Protein AF-A0A959WJH4-F1 (afdb_monomer_lite)

Sequence (88 aa):
MFDHGDTTQLTLFRGQRPAPSGSRRGRNARMALRLDQMADIAEAEAERLRGLGDELGERRAREQVRDARRSAAILRAGPTGVARLMAS

Structure (mmCIF, N/CA/C/O backbone):
data_AF-A0A959WJH4-F1
#
_entry.id   AF-A0A959WJH4-F1
#
loop_
_atom_site.group_PDB
_atom_site.id
_atom_site.type_symbol
_atom_site.label_atom_id
_atom_site.label_alt_id
_atom_site.label_comp_id
_atom_site.label_asym_id
_atom_site.label_entity_id
_atom_site.label_seq_id
_atom_site.pdbx_PDB_ins_code
_atom_site.Cartn_x
_atom_site.Cartn_y
_atom_site.Cartn_z
_atom_site.occupancy
_atom_site.B_is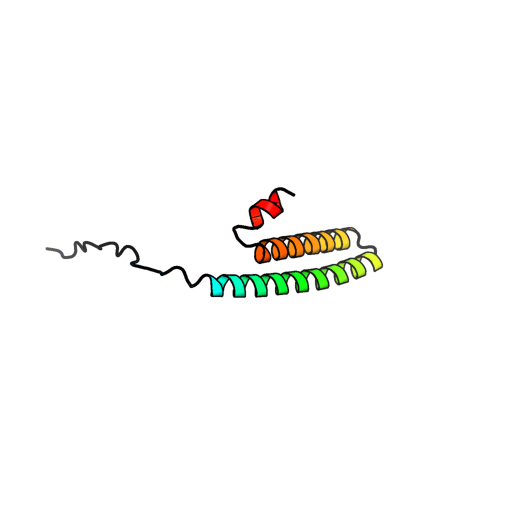o_or_equiv
_atom_site.auth_seq_id
_atom_site.auth_comp_id
_atom_site.auth_asym_id
_atom_site.auth_atom_id
_atom_site.pdbx_PDB_model_num
ATOM 1 N N . MET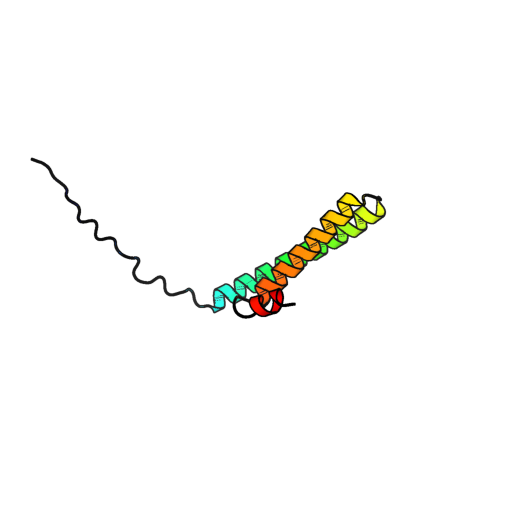 A 1 1 ? 18.907 24.910 58.897 1.00 40.59 1 MET A N 1
ATOM 2 C CA . MET A 1 1 ? 19.398 23.782 58.078 1.00 40.59 1 MET A CA 1
ATOM 3 C C . MET A 1 1 ? 18.243 23.333 57.198 1.00 40.59 1 MET A C 1
ATOM 5 O O . MET A 1 1 ? 17.208 23.024 57.766 1.00 40.59 1 MET A O 1
ATOM 9 N N . PHE A 1 2 ? 18.437 23.455 55.877 1.00 42.53 2 PHE A N 1
ATOM 10 C CA . PHE A 1 2 ? 17.774 22.838 54.701 1.00 42.53 2 PHE A CA 1
ATOM 11 C C . PHE A 1 2 ? 16.399 22.169 54.931 1.00 42.53 2 PHE A C 1
ATOM 13 O O . PHE A 1 2 ? 16.300 21.254 55.737 1.00 42.53 2 PHE A O 1
ATOM 20 N N . ASP A 1 3 ? 15.275 22.656 54.396 1.00 44.38 3 ASP A N 1
ATOM 21 C CA . ASP A 1 3 ? 14.848 22.795 52.984 1.00 44.38 3 ASP A CA 1
ATOM 22 C C . ASP A 1 3 ? 14.570 21.448 52.271 1.00 44.38 3 ASP A C 1
ATOM 24 O O . ASP A 1 3 ? 15.411 20.556 52.269 1.00 44.38 3 ASP A O 1
ATOM 28 N N . HIS A 1 4 ? 13.360 21.350 51.702 1.00 47.50 4 HIS A N 1
ATOM 29 C CA . HIS A 1 4 ? 12.822 20.354 50.762 1.00 47.50 4 HIS A CA 1
ATOM 30 C C . HIS A 1 4 ? 12.949 18.855 51.081 1.00 47.50 4 HIS A C 1
ATOM 32 O O . HIS A 1 4 ? 13.948 18.190 50.830 1.00 47.50 4 HIS A O 1
ATOM 38 N N . GLY A 1 5 ? 11.805 18.284 51.452 1.00 44.03 5 GLY A N 1
ATOM 39 C CA . GLY A 1 5 ? 11.478 16.882 51.223 1.00 44.03 5 GLY A CA 1
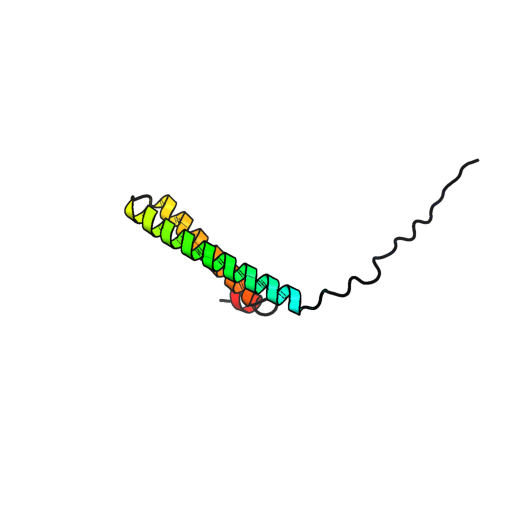ATOM 40 C C . GLY A 1 5 ? 10.110 16.792 50.567 1.00 44.03 5 GLY A C 1
ATOM 41 O O . GLY A 1 5 ? 9.199 16.206 51.146 1.00 44.03 5 GLY A O 1
ATOM 42 N N . ASP A 1 6 ? 9.976 17.461 49.416 1.00 51.88 6 ASP A N 1
ATOM 43 C CA . ASP A 1 6 ? 8.878 17.357 48.458 1.00 51.88 6 ASP A CA 1
ATOM 44 C C . ASP A 1 6 ? 8.379 15.910 48.413 1.00 51.88 6 ASP A C 1
ATOM 46 O O . ASP A 1 6 ? 8.936 15.044 47.727 1.00 51.88 6 ASP A O 1
ATOM 50 N N . THR A 1 7 ? 7.317 15.624 49.169 1.00 47.38 7 THR A N 1
ATOM 51 C CA . THR A 1 7 ? 6.534 14.416 48.951 1.00 47.38 7 THR A CA 1
ATOM 52 C C . THR A 1 7 ? 5.791 14.695 47.667 1.00 47.38 7 THR A C 1
ATOM 54 O O . THR A 1 7 ? 4.654 15.162 47.664 1.00 47.38 7 THR A O 1
ATOM 57 N N . THR A 1 8 ? 6.518 14.475 46.575 1.00 53.09 8 THR A N 1
ATOM 58 C CA . THR A 1 8 ? 6.034 14.449 45.211 1.00 53.09 8 THR A CA 1
ATOM 59 C C . THR A 1 8 ? 4.997 13.343 45.207 1.00 53.09 8 THR A C 1
ATOM 61 O O . THR A 1 8 ? 5.298 12.172 44.976 1.00 53.09 8 THR A O 1
ATOM 64 N N . GLN A 1 9 ? 3.770 13.696 45.586 1.00 53.72 9 GLN A N 1
ATOM 65 C CA . GLN A 1 9 ? 2.614 12.873 45.333 1.00 53.72 9 GLN A CA 1
ATOM 66 C C . GLN A 1 9 ? 2.630 12.690 43.828 1.00 53.72 9 GLN A C 1
ATOM 68 O O . GLN A 1 9 ? 2.369 13.623 43.072 1.00 53.72 9 GLN A O 1
ATOM 73 N N . LEU A 1 10 ? 3.038 11.497 43.405 1.00 53.75 10 LEU A N 1
ATOM 74 C CA . LEU A 1 10 ? 2.848 11.009 42.057 1.00 53.75 10 LEU A CA 1
ATOM 75 C C . LEU A 1 10 ? 1.356 11.143 41.784 1.00 53.75 10 LEU A C 1
ATOM 77 O O . LEU A 1 10 ? 0.555 10.302 42.193 1.00 53.75 10 LEU A O 1
ATOM 81 N N . THR A 1 11 ? 0.982 12.245 41.140 1.00 52.97 11 THR A N 1
ATOM 82 C CA . THR A 1 11 ? -0.341 12.479 40.589 1.00 52.97 11 THR A CA 1
ATOM 83 C C . THR A 1 11 ? -0.504 11.439 39.492 1.00 52.97 11 THR A C 1
ATOM 85 O O . THR A 1 11 ? -0.215 11.681 38.322 1.00 52.97 11 THR A O 1
ATOM 88 N N . LEU A 1 12 ? -0.886 10.225 39.893 1.00 57.56 12 LEU A N 1
ATOM 89 C CA . LEU A 1 12 ? -1.323 9.156 39.014 1.00 57.56 12 LEU A CA 1
ATOM 90 C C . LEU A 1 12 ? -2.390 9.779 38.126 1.00 57.56 12 LEU A C 1
ATOM 92 O O . LEU A 1 12 ? -3.465 10.122 38.617 1.00 57.56 12 LEU A O 1
ATOM 96 N N . PHE A 1 13 ? -2.027 10.025 36.864 1.00 50.62 13 PHE A N 1
ATOM 97 C CA . PHE A 1 13 ? -2.814 10.754 35.879 1.00 50.62 13 PHE A CA 1
ATOM 98 C C . PHE A 1 13 ? -4.293 10.379 35.992 1.00 50.62 13 PHE A C 1
ATOM 100 O O . PHE A 1 13 ? -4.745 9.331 35.526 1.00 50.62 13 PHE A O 1
ATOM 107 N N . ARG A 1 14 ? -5.049 11.259 36.652 1.00 49.47 14 ARG A N 1
ATOM 108 C CA . ARG A 1 14 ? -6.476 11.104 36.879 1.00 49.47 14 ARG A CA 1
ATOM 109 C C . ARG A 1 14 ? -7.166 11.391 35.554 1.00 49.47 14 ARG A C 1
ATOM 111 O O . ARG A 1 14 ? -7.422 12.535 35.204 1.00 49.47 14 ARG A O 1
ATOM 118 N N . GLY A 1 15 ? -7.449 10.322 34.820 1.00 47.69 15 GLY A N 1
ATOM 119 C CA . GLY A 1 15 ? -8.470 10.300 33.784 1.00 47.69 15 GLY A CA 1
ATOM 120 C C . GLY A 1 15 ? -8.101 10.987 32.474 1.00 47.69 15 GLY A C 1
ATOM 121 O O . GLY A 1 15 ? -8.760 11.945 32.077 1.00 47.69 15 GLY A O 1
ATOM 122 N N . GLN A 1 16 ? -7.202 10.390 31.687 1.00 43.97 16 GLN A N 1
ATOM 123 C CA . GLN A 1 16 ? -7.496 10.386 30.254 1.00 43.97 16 GLN A CA 1
ATOM 124 C C . GLN A 1 16 ? -8.674 9.437 30.043 1.00 43.97 16 GLN A C 1
ATOM 126 O O . GLN A 1 16 ? -8.506 8.222 29.945 1.00 43.97 16 GLN A O 1
ATOM 131 N N . ARG A 1 17 ? -9.892 9.997 30.003 1.00 52.53 17 ARG A N 1
ATOM 132 C CA . ARG A 1 17 ? -11.037 9.307 29.397 1.00 52.53 17 ARG A CA 1
ATOM 133 C C . ARG A 1 17 ? -10.544 8.731 28.066 1.00 52.53 17 ARG A C 1
ATOM 135 O O . ARG A 1 17 ? -9.979 9.505 27.286 1.00 52.53 17 ARG A O 1
ATOM 142 N N . PRO A 1 18 ? -10.708 7.423 27.789 1.00 55.00 18 PRO A N 1
ATOM 143 C CA . PRO A 1 18 ? -10.360 6.896 26.482 1.00 55.00 18 PRO A CA 1
ATOM 144 C C . PRO A 1 18 ? -11.077 7.763 25.454 1.00 55.00 18 PRO A C 1
ATOM 146 O O . PRO A 1 18 ? -12.297 7.927 25.530 1.00 55.00 18 PRO A O 1
ATOM 149 N N . ALA A 1 19 ? -10.304 8.392 24.561 1.00 54.72 19 ALA A N 1
ATOM 150 C CA . ALA A 1 19 ? -10.865 9.224 23.509 1.00 54.72 19 ALA A CA 1
ATOM 151 C C . ALA A 1 19 ? -12.013 8.441 22.855 1.00 54.72 19 ALA A C 1
ATOM 153 O O . ALA A 1 19 ? -11.829 7.238 22.608 1.00 54.72 19 ALA A O 1
ATOM 154 N N . PRO A 1 20 ? -13.181 9.069 22.621 1.00 49.91 20 PRO A N 1
ATOM 155 C CA . PRO A 1 20 ? -14.353 8.364 22.127 1.00 49.91 20 PRO A CA 1
ATOM 156 C C . PRO A 1 20 ? -13.940 7.529 20.918 1.00 49.91 20 PRO A C 1
ATOM 158 O O . PRO A 1 20 ? -13.326 8.036 19.976 1.00 49.91 20 PRO A O 1
ATOM 161 N N . SER A 1 21 ? -14.220 6.226 20.980 1.00 54.59 21 SER A N 1
ATOM 162 C CA . SER A 1 21 ? -13.771 5.219 20.007 1.00 54.59 21 SER A CA 1
ATOM 163 C C . SER A 1 21 ? -14.107 5.584 18.551 1.00 54.59 21 SER A C 1
ATOM 165 O O . SER A 1 21 ? -13.440 5.114 17.626 1.00 54.59 21 SER A O 1
ATOM 167 N N . GLY A 1 22 ? -15.075 6.485 18.345 1.00 53.28 22 GLY A N 1
ATOM 168 C CA . GLY A 1 22 ? -15.413 7.087 17.057 1.00 53.28 22 GLY A CA 1
ATOM 169 C C . GLY A 1 22 ? -14.262 7.840 16.374 1.00 53.28 22 GLY A C 1
ATOM 170 O O . GLY A 1 22 ? -14.123 7.735 15.156 1.00 53.28 22 GLY A O 1
ATOM 171 N N . SER A 1 23 ? -13.376 8.525 17.112 1.00 60.38 23 SER A N 1
ATOM 172 C CA . SER A 1 23 ? -12.267 9.279 16.493 1.00 60.38 23 SER A CA 1
ATOM 173 C C . SER A 1 23 ? -11.183 8.357 15.925 1.00 60.38 23 SER A C 1
ATOM 175 O O . SER A 1 23 ? -10.642 8.611 14.845 1.00 60.38 23 SER A O 1
ATOM 177 N N . ARG A 1 24 ? -10.909 7.239 16.615 1.00 60.34 24 ARG A N 1
ATOM 178 C CA . ARG A 1 24 ? -9.957 6.208 16.175 1.00 60.34 24 ARG A CA 1
ATOM 179 C C . ARG A 1 24 ? -10.468 5.453 14.955 1.00 60.34 24 ARG A C 1
ATOM 181 O O . ARG A 1 24 ? -9.695 5.250 14.026 1.00 60.34 24 ARG A O 1
ATOM 188 N N . ARG A 1 25 ? -11.763 5.111 14.909 1.00 66.50 25 ARG A N 1
ATOM 189 C CA . ARG A 1 25 ? -12.383 4.501 13.716 1.00 66.50 25 ARG A CA 1
ATOM 190 C C . ARG A 1 25 ? -12.239 5.404 12.487 1.00 66.50 25 ARG A C 1
ATOM 192 O O . ARG A 1 25 ? -11.785 4.936 11.449 1.00 66.50 25 ARG A O 1
ATOM 199 N N . GLY A 1 26 ? -12.512 6.704 12.625 1.00 80.00 26 GLY A N 1
ATOM 200 C CA . GLY A 1 26 ? -12.322 7.668 11.535 1.00 80.00 26 GLY A CA 1
ATOM 201 C C . GLY A 1 26 ? -10.857 7.838 11.110 1.00 80.00 26 GLY A C 1
ATOM 202 O O . GLY A 1 26 ? -10.564 7.932 9.919 1.00 80.00 26 GLY A O 1
ATOM 203 N N . ARG A 1 27 ? -9.914 7.841 12.063 1.00 80.69 27 ARG A N 1
ATOM 204 C CA . ARG A 1 27 ? -8.470 7.904 11.771 1.00 80.69 27 ARG A CA 1
ATOM 205 C C . ARG A 1 27 ? -7.977 6.653 11.044 1.00 80.69 27 ARG A C 1
ATOM 207 O O . ARG A 1 27 ? -7.242 6.783 10.069 1.00 80.69 27 ARG A O 1
ATOM 214 N N . ASN A 1 28 ? -8.402 5.473 11.487 1.00 87.06 28 ASN A N 1
ATOM 215 C CA . ASN A 1 28 ? -8.037 4.203 10.868 1.00 87.06 28 ASN A CA 1
ATOM 216 C C . ASN A 1 28 ? -8.605 4.086 9.456 1.00 87.06 28 ASN A C 1
ATOM 218 O O . ASN A 1 28 ? -7.881 3.671 8.562 1.00 87.06 28 ASN A O 1
ATOM 222 N N . ALA A 1 29 ? -9.851 4.518 9.234 1.00 86.69 29 ALA A N 1
ATOM 223 C CA . ALA A 1 29 ? -10.448 4.542 7.902 1.00 86.69 29 ALA A CA 1
ATOM 224 C C . ALA A 1 29 ? -9.655 5.441 6.940 1.00 86.69 29 ALA A C 1
ATOM 226 O O . ALA A 1 29 ? -9.312 5.015 5.841 1.00 86.69 29 ALA A O 1
ATOM 227 N N . ARG A 1 30 ? -9.278 6.654 7.372 1.00 89.56 30 ARG A N 1
ATOM 228 C CA . ARG A 1 30 ? -8.437 7.553 6.561 1.00 89.56 30 ARG A CA 1
ATOM 229 C C . ARG A 1 30 ? -7.054 6.971 6.277 1.00 89.56 30 ARG A C 1
ATOM 231 O O . ARG A 1 30 ? -6.559 7.100 5.164 1.00 89.56 30 ARG A O 1
ATOM 238 N N . MET A 1 31 ? -6.431 6.334 7.267 1.00 91.75 31 MET A N 1
ATOM 239 C CA . MET A 1 31 ? -5.128 5.699 7.072 1.00 91.75 31 MET A CA 1
ATOM 240 C C . MET A 1 31 ? -5.224 4.482 6.141 1.00 91.75 31 MET A C 1
ATOM 242 O O . MET A 1 31 ? -4.365 4.316 5.285 1.00 91.75 31 MET A O 1
ATOM 246 N N . ALA A 1 32 ? -6.283 3.675 6.245 1.00 92.00 32 ALA A N 1
ATOM 247 C CA . ALA A 1 32 ? -6.528 2.560 5.334 1.00 92.00 32 ALA A CA 1
ATOM 248 C C . ALA A 1 32 ? -6.711 3.037 3.884 1.00 92.00 32 ALA A C 1
ATOM 250 O O . ALA A 1 32 ? -6.120 2.457 2.983 1.00 92.00 32 ALA A O 1
ATOM 251 N N . LEU A 1 33 ? -7.449 4.133 3.667 1.00 93.56 33 LEU A N 1
ATOM 252 C CA . LEU A 1 33 ? -7.577 4.756 2.343 1.00 93.56 33 LEU A CA 1
ATOM 253 C C . LEU A 1 33 ? -6.228 5.246 1.801 1.00 93.56 33 LEU A C 1
ATOM 255 O O . LEU A 1 33 ? -5.928 5.054 0.629 1.00 93.56 33 LEU A O 1
ATOM 259 N N . ARG A 1 34 ? -5.394 5.851 2.653 1.00 94.75 34 ARG A N 1
ATOM 260 C CA . ARG A 1 34 ? -4.050 6.289 2.255 1.00 94.75 34 ARG A CA 1
ATOM 261 C C . ARG A 1 34 ? -3.157 5.111 1.857 1.00 94.75 34 ARG A C 1
ATOM 263 O O . ARG A 1 34 ? -2.386 5.231 0.914 1.00 94.75 34 ARG A O 1
ATOM 270 N N . LEU A 1 35 ? -3.249 3.992 2.572 1.00 94.50 35 LEU A N 1
ATOM 271 C CA . LEU A 1 35 ? -2.493 2.782 2.251 1.00 94.50 35 LEU A CA 1
ATOM 272 C C . LEU A 1 35 ? -2.953 2.148 0.936 1.00 94.50 35 LEU A C 1
ATOM 274 O O . LEU A 1 35 ? -2.097 1.727 0.168 1.00 94.50 35 LEU A O 1
ATOM 278 N N . ASP A 1 36 ? -4.257 2.136 0.645 1.00 95.44 36 ASP A N 1
ATOM 279 C CA . ASP A 1 36 ? -4.758 1.710 -0.670 1.00 95.44 36 ASP A CA 1
ATOM 280 C C . ASP A 1 36 ? -4.172 2.588 -1.786 1.00 95.44 36 ASP A C 1
ATOM 282 O O . ASP A 1 36 ? -3.609 2.062 -2.736 1.00 95.44 36 ASP A O 1
ATOM 286 N N . GLN A 1 37 ? -4.186 3.917 -1.627 1.00 96.25 37 GLN A N 1
ATOM 287 C CA . GLN A 1 37 ? -3.595 4.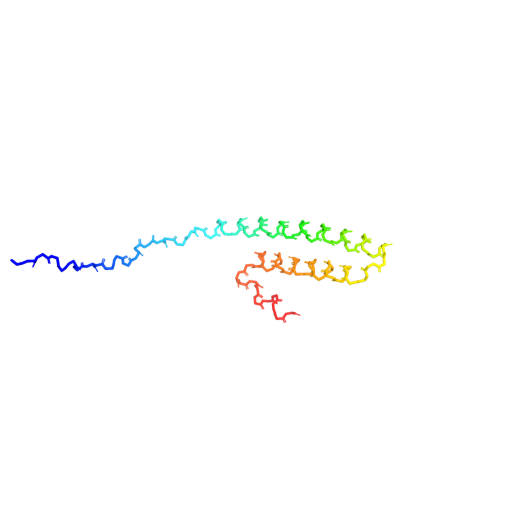833 -2.616 1.00 96.25 37 GLN A CA 1
ATOM 288 C C . GLN A 1 37 ? -2.097 4.579 -2.831 1.00 96.25 37 GLN A C 1
ATOM 290 O O . GLN A 1 37 ? -1.608 4.629 -3.956 1.00 96.25 37 GLN A O 1
ATOM 295 N N . MET A 1 38 ? -1.350 4.303 -1.757 1.00 94.00 38 MET A N 1
ATOM 296 C CA . MET A 1 38 ? 0.064 3.932 -1.866 1.00 94.00 38 MET A CA 1
ATOM 297 C C . MET A 1 38 ? 0.251 2.594 -2.586 1.00 94.00 38 MET A C 1
ATOM 299 O O . MET A 1 38 ? 1.216 2.446 -3.332 1.00 94.00 38 MET A O 1
ATOM 303 N N . ALA A 1 39 ? -0.658 1.639 -2.376 1.00 95.31 39 ALA A N 1
ATOM 304 C CA . ALA A 1 39 ? -0.648 0.367 -3.081 1.00 95.31 39 ALA A CA 1
ATOM 305 C C . ALA A 1 39 ? -0.905 0.567 -4.581 1.00 95.31 39 ALA A C 1
ATOM 307 O O . ALA A 1 39 ? -0.164 0.018 -5.383 1.00 95.31 39 ALA A O 1
ATOM 308 N N . ASP A 1 40 ? -1.869 1.400 -4.967 1.00 96.81 40 ASP A N 1
ATOM 309 C CA . ASP A 1 40 ? -2.168 1.663 -6.381 1.00 96.81 40 ASP A CA 1
ATOM 310 C C . ASP A 1 40 ? -0.975 2.325 -7.099 1.00 96.81 40 ASP A C 1
ATOM 312 O O . ASP A 1 40 ? -0.617 1.949 -8.215 1.00 96.81 40 ASP A O 1
ATOM 316 N N . ILE A 1 41 ? -0.290 3.261 -6.429 1.00 96.44 41 ILE A N 1
ATOM 317 C CA . ILE A 1 41 ? 0.942 3.881 -6.948 1.00 96.44 41 ILE A CA 1
ATOM 318 C C . ILE A 1 41 ? 2.058 2.839 -7.110 1.00 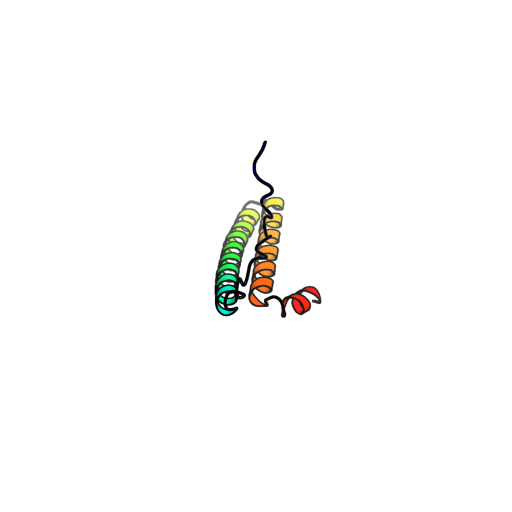96.44 41 ILE A C 1
ATOM 320 O O . ILE A 1 41 ? 2.738 2.814 -8.135 1.00 96.44 41 ILE A O 1
ATOM 324 N N . ALA A 1 42 ? 2.257 1.975 -6.111 1.00 92.50 42 ALA A N 1
ATOM 325 C CA . ALA A 1 42 ? 3.276 0.929 -6.166 1.00 92.50 42 ALA A CA 1
ATOM 326 C C . ALA A 1 42 ? 2.957 -0.151 -7.217 1.00 92.50 42 ALA A C 1
ATOM 328 O O . ALA A 1 42 ? 3.874 -0.726 -7.800 1.00 92.50 42 ALA A O 1
ATOM 329 N N . GLU A 1 43 ? 1.679 -0.414 -7.496 1.00 96.31 43 GLU A N 1
ATOM 330 C CA . GLU A 1 43 ? 1.241 -1.341 -8.544 1.00 96.31 43 GLU A CA 1
ATOM 331 C C . GLU A 1 43 ? 1.570 -0.786 -9.936 1.00 96.31 43 GLU A C 1
ATOM 333 O O . GLU A 1 43 ? 2.181 -1.490 -10.741 1.00 96.31 43 GLU A O 1
ATOM 338 N N . ALA A 1 44 ? 1.303 0.502 -10.176 1.00 97.25 44 ALA A N 1
ATOM 339 C CA . ALA A 1 44 ? 1.717 1.177 -11.407 1.00 97.25 44 ALA A CA 1
ATOM 340 C C . ALA A 1 44 ? 3.249 1.183 -11.585 1.00 97.25 44 ALA A C 1
ATOM 342 O O . ALA A 1 44 ? 3.760 0.975 -12.688 1.00 97.25 44 ALA A O 1
ATOM 343 N N . GLU A 1 45 ? 4.003 1.370 -10.498 1.00 96.12 45 GLU A N 1
ATOM 344 C CA . GLU A 1 45 ? 5.468 1.301 -10.533 1.00 96.12 45 GLU A CA 1
ATOM 345 C C . GLU A 1 45 ? 5.970 -0.120 -10.828 1.00 96.12 45 GLU A C 1
ATOM 347 O O . GLU A 1 45 ? 6.908 -0.291 -11.606 1.00 96.12 45 GLU A O 1
ATOM 352 N N . ALA A 1 46 ? 5.324 -1.154 -10.283 1.00 96.44 46 ALA A N 1
ATOM 353 C CA . ALA A 1 46 ? 5.658 -2.541 -10.594 1.00 96.44 46 ALA A CA 1
ATOM 354 C C . ALA A 1 46 ? 5.458 -2.855 -12.086 1.00 96.44 46 ALA A C 1
ATOM 356 O O . ALA A 1 46 ? 6.315 -3.492 -12.699 1.00 96.44 46 ALA A O 1
ATOM 357 N N . GLU A 1 47 ? 4.364 -2.381 -12.691 1.00 96.19 47 GLU A N 1
ATOM 358 C CA . GLU A 1 47 ? 4.122 -2.522 -14.132 1.00 96.19 47 GLU A CA 1
ATOM 359 C C . GLU A 1 47 ? 5.174 -1.789 -14.969 1.00 96.19 47 GLU A C 1
ATOM 361 O O . GLU A 1 47 ? 5.671 -2.334 -15.960 1.00 96.19 47 GLU A O 1
ATOM 366 N N . ARG A 1 48 ? 5.573 -0.584 -14.545 1.00 96.81 48 ARG A N 1
ATOM 367 C CA . ARG A 1 48 ? 6.646 0.179 -15.193 1.00 96.81 48 ARG A CA 1
ATOM 368 C C . ARG A 1 48 ? 7.977 -0.574 -15.148 1.00 96.81 48 ARG A C 1
ATOM 370 O O . ARG A 1 48 ? 8.641 -0.696 -16.175 1.00 96.81 48 ARG A O 1
ATOM 377 N N . LEU A 1 49 ? 8.359 -1.097 -13.982 1.00 95.75 49 LEU A N 1
ATOM 378 C CA . LEU A 1 49 ? 9.608 -1.843 -13.781 1.00 95.75 49 LEU A CA 1
ATOM 379 C C . LEU A 1 49 ? 9.615 -3.161 -14.561 1.00 95.75 49 LEU A C 1
ATOM 381 O O . LEU A 1 49 ? 10.624 -3.494 -15.183 1.00 95.75 49 LEU A O 1
ATOM 385 N N . ARG A 1 50 ? 8.465 -3.839 -14.640 1.00 96.19 50 ARG A N 1
ATOM 386 C CA . ARG A 1 50 ? 8.271 -5.006 -15.508 1.00 96.19 50 ARG A CA 1
ATOM 387 C C . ARG A 1 50 ? 8.536 -4.669 -16.975 1.00 96.19 50 ARG A C 1
ATOM 389 O O . ARG A 1 50 ? 9.227 -5.417 -17.658 1.00 96.19 50 ARG A O 1
ATOM 396 N N . GLY A 1 51 ? 8.011 -3.541 -17.459 1.00 96.38 51 GLY A N 1
ATOM 397 C CA . GLY A 1 51 ? 8.243 -3.069 -18.829 1.00 96.38 51 GLY A CA 1
ATOM 398 C C . GLY A 1 51 ? 9.714 -2.754 -19.132 1.00 96.38 51 GLY A C 1
ATOM 399 O O . GLY A 1 51 ? 10.143 -2.879 -20.275 1.00 96.38 51 GLY A O 1
ATOM 400 N N . LEU A 1 52 ? 10.490 -2.386 -18.109 1.00 96.75 52 LEU A N 1
ATOM 401 C CA . LEU A 1 52 ? 11.931 -2.128 -18.200 1.00 96.75 52 LEU A CA 1
ATOM 402 C C . LEU A 1 52 ? 12.794 -3.387 -18.006 1.00 96.75 52 LEU A C 1
ATOM 404 O O . LEU A 1 52 ? 14.007 -3.315 -18.189 1.00 96.75 52 LEU A O 1
ATOM 408 N N . GLY A 1 53 ? 12.194 -4.521 -17.631 1.00 96.62 53 GLY A N 1
ATOM 409 C CA . GLY A 1 53 ? 12.914 -5.753 -17.302 1.00 96.62 53 GLY A CA 1
ATOM 410 C C . GLY A 1 53 ? 13.630 -5.729 -15.944 1.00 96.62 53 GLY A C 1
ATOM 411 O O . GLY A 1 53 ? 14.483 -6.578 -15.698 1.00 96.62 53 GLY A O 1
ATOM 412 N N . ASP A 1 54 ? 13.306 -4.785 -15.054 1.00 96.44 54 ASP A N 1
ATOM 413 C CA . ASP A 1 54 ? 13.842 -4.760 -13.686 1.00 96.44 54 ASP A CA 1
ATOM 414 C C . ASP A 1 54 ? 13.013 -5.667 -12.765 1.00 96.44 54 ASP A C 1
ATOM 416 O O . ASP A 1 54 ? 12.107 -5.232 -12.048 1.00 96.44 54 ASP A O 1
ATOM 420 N N . GLU A 1 55 ? 13.336 -6.959 -12.788 1.00 95.75 55 GLU A N 1
ATOM 421 C CA . GLU A 1 55 ? 12.618 -7.991 -12.032 1.00 95.75 55 GLU A CA 1
ATOM 422 C C . GLU A 1 55 ? 12.730 -7.823 -10.508 1.00 95.75 55 GLU A C 1
ATOM 424 O O . GLU A 1 55 ? 11.804 -8.168 -9.763 1.00 95.75 55 GLU A O 1
ATOM 429 N N . LEU A 1 56 ? 13.865 -7.314 -10.013 1.00 96.94 56 LEU A N 1
ATOM 430 C CA . LEU A 1 56 ? 14.065 -7.114 -8.577 1.00 96.94 56 LEU A CA 1
ATOM 431 C C . LEU A 1 56 ? 13.250 -5.915 -8.092 1.00 96.94 56 LEU A C 1
ATOM 433 O O . LEU A 1 56 ? 12.600 -5.999 -7.045 1.00 96.94 56 LEU A O 1
ATOM 437 N N . GLY A 1 57 ? 13.275 -4.820 -8.855 1.00 95.81 57 GLY A N 1
ATOM 438 C CA . GLY A 1 57 ? 12.443 -3.650 -8.615 1.00 95.81 57 GLY A CA 1
ATOM 439 C C . GLY A 1 57 ? 10.957 -4.003 -8.634 1.00 95.81 57 GLY A C 1
ATOM 440 O O . GLY A 1 57 ? 10.246 -3.703 -7.672 1.00 95.81 57 GLY A O 1
ATOM 441 N N . GLU A 1 58 ? 10.500 -4.714 -9.669 1.00 97.06 58 GLU A N 1
ATOM 442 C CA . GLU A 1 58 ? 9.116 -5.184 -9.780 1.00 97.06 58 GLU A CA 1
ATOM 443 C C . GLU A 1 58 ? 8.705 -6.010 -8.553 1.00 97.06 58 GLU A C 1
ATOM 445 O O . GLU A 1 58 ? 7.648 -5.774 -7.960 1.00 97.06 58 GLU A O 1
ATOM 450 N N . ARG A 1 59 ? 9.539 -6.974 -8.139 1.00 96.94 59 ARG A N 1
ATOM 451 C CA . ARG A 1 59 ? 9.241 -7.835 -6.987 1.00 96.94 59 ARG A CA 1
ATOM 452 C C . ARG A 1 59 ? 9.068 -7.027 -5.704 1.00 96.94 59 ARG A C 1
ATOM 454 O O . ARG A 1 59 ? 8.090 -7.239 -4.989 1.00 96.94 59 ARG A O 1
ATOM 461 N N . ARG A 1 60 ? 9.972 -6.080 -5.442 1.00 96.56 60 ARG A N 1
ATOM 462 C CA . ARG A 1 60 ? 9.905 -5.202 -4.262 1.00 96.56 60 ARG A CA 1
ATOM 463 C C . ARG A 1 60 ? 8.658 -4.324 -4.274 1.00 96.56 60 ARG A C 1
ATOM 465 O O . ARG A 1 60 ? 7.987 -4.206 -3.251 1.00 96.56 60 ARG A O 1
ATOM 472 N N . ALA A 1 61 ? 8.313 -3.750 -5.426 1.00 94.12 61 ALA A N 1
ATOM 473 C CA . ALA A 1 61 ? 7.099 -2.955 -5.573 1.00 94.12 61 ALA A CA 1
ATOM 474 C C . ALA A 1 61 ? 5.843 -3.803 -5.297 1.00 94.12 61 ALA A C 1
ATOM 476 O O . ALA A 1 61 ? 4.975 -3.402 -4.524 1.00 94.12 61 ALA A O 1
ATOM 477 N N . ARG A 1 62 ? 5.779 -5.036 -5.819 1.00 95.69 62 ARG A N 1
ATOM 478 C CA . ARG A 1 62 ? 4.674 -5.972 -5.541 1.00 95.69 62 ARG A CA 1
ATOM 479 C C . ARG A 1 62 ? 4.575 -6.380 -4.069 1.00 95.69 62 ARG A C 1
ATOM 481 O O . ARG A 1 62 ? 3.466 -6.541 -3.559 1.00 95.69 62 ARG A O 1
ATOM 488 N N . GLU A 1 63 ? 5.697 -6.570 -3.380 1.00 96.62 63 GLU A N 1
ATOM 489 C CA . GLU A 1 63 ? 5.707 -6.821 -1.931 1.00 96.62 63 GLU A CA 1
ATOM 490 C C . GLU A 1 63 ? 5.129 -5.626 -1.166 1.00 96.62 63 GLU A C 1
ATOM 492 O O . GLU A 1 63 ? 4.233 -5.799 -0.340 1.00 96.62 63 GLU A O 1
ATOM 497 N N . GLN A 1 64 ? 5.527 -4.406 -1.535 1.00 93.69 64 GLN A N 1
ATOM 498 C CA . GLN A 1 64 ? 4.990 -3.183 -0.944 1.00 93.69 64 GLN A CA 1
ATOM 499 C C . GLN A 1 64 ? 3.469 -3.051 -1.139 1.00 93.69 64 GLN A C 1
ATOM 501 O O . GLN A 1 64 ? 2.763 -2.692 -0.194 1.00 93.69 64 GLN A O 1
ATOM 506 N N . VAL A 1 65 ? 2.943 -3.395 -2.322 1.00 95.56 65 VAL A N 1
ATOM 507 C CA . VAL A 1 65 ? 1.491 -3.454 -2.588 1.00 95.56 65 VAL A CA 1
ATOM 508 C C . VAL A 1 65 ? 0.796 -4.407 -1.615 1.00 95.56 65 VAL A C 1
ATOM 510 O O . VAL A 1 65 ? -0.220 -4.053 -1.009 1.00 95.56 65 VAL A O 1
ATOM 513 N N . ARG A 1 66 ? 1.336 -5.621 -1.444 1.00 95.75 66 ARG A N 1
ATOM 514 C CA . ARG A 1 66 ? 0.760 -6.639 -0.550 1.00 95.75 66 ARG A CA 1
ATOM 515 C C . ARG A 1 66 ? 0.736 -6.159 0.897 1.00 95.75 66 ARG A C 1
ATOM 517 O O . ARG A 1 66 ? -0.301 -6.270 1.552 1.00 95.75 66 ARG A O 1
ATOM 524 N N . ASP A 1 67 ? 1.834 -5.583 1.370 1.00 94.31 67 ASP A N 1
ATOM 525 C CA . ASP A 1 67 ? 1.956 -5.105 2.747 1.00 94.31 67 ASP A CA 1
ATOM 526 C C . ASP A 1 67 ? 1.047 -3.907 3.030 1.00 94.31 67 ASP A C 1
ATOM 528 O O . ASP A 1 67 ? 0.396 -3.851 4.082 1.00 94.31 67 ASP A O 1
ATOM 532 N N . ALA A 1 68 ? 0.933 -2.979 2.078 1.00 92.31 68 ALA A N 1
ATOM 533 C CA . ALA A 1 68 ? 0.024 -1.843 2.172 1.00 92.31 68 ALA A CA 1
ATOM 534 C C . ALA A 1 68 ? -1.442 -2.303 2.225 1.00 92.31 68 ALA A C 1
ATOM 536 O O . ALA A 1 68 ? -2.172 -1.917 3.143 1.00 92.31 68 ALA A O 1
ATOM 537 N N . ARG A 1 69 ? -1.857 -3.204 1.320 1.00 93.56 69 ARG A N 1
ATOM 538 C CA . ARG A 1 69 ? -3.218 -3.775 1.296 1.00 93.56 69 ARG A CA 1
ATOM 539 C C . ARG A 1 69 ? -3.533 -4.557 2.574 1.00 93.56 69 ARG A C 1
ATOM 541 O O . ARG A 1 69 ? -4.606 -4.386 3.157 1.00 93.56 69 ARG A O 1
ATOM 548 N N . ARG A 1 70 ? -2.587 -5.364 3.067 1.00 92.81 70 ARG A N 1
ATOM 549 C CA . ARG A 1 70 ? -2.733 -6.107 4.331 1.00 92.81 70 ARG A CA 1
ATOM 550 C C . ARG A 1 70 ? -2.896 -5.162 5.519 1.00 92.81 70 ARG A C 1
ATOM 552 O O . ARG A 1 70 ? -3.788 -5.351 6.346 1.00 92.81 70 ARG A O 1
ATOM 559 N N . SER A 1 71 ? -2.077 -4.118 5.583 1.00 90.06 71 SER A N 1
ATOM 560 C CA . SER A 1 71 ? -2.148 -3.100 6.632 1.00 90.06 71 SER A CA 1
ATOM 561 C C . SER A 1 71 ? -3.468 -2.323 6.583 1.00 90.06 71 SER A C 1
ATOM 563 O O . SER A 1 71 ? -4.094 -2.101 7.621 1.00 90.06 71 SER A O 1
ATOM 565 N N . ALA A 1 72 ? -3.959 -1.977 5.390 1.00 90.12 72 ALA A N 1
ATOM 566 C CA . ALA A 1 72 ? -5.263 -1.345 5.218 1.00 90.12 72 ALA A CA 1
ATOM 567 C C . ALA A 1 72 ? -6.407 -2.248 5.710 1.00 90.12 72 ALA A C 1
ATOM 569 O O . 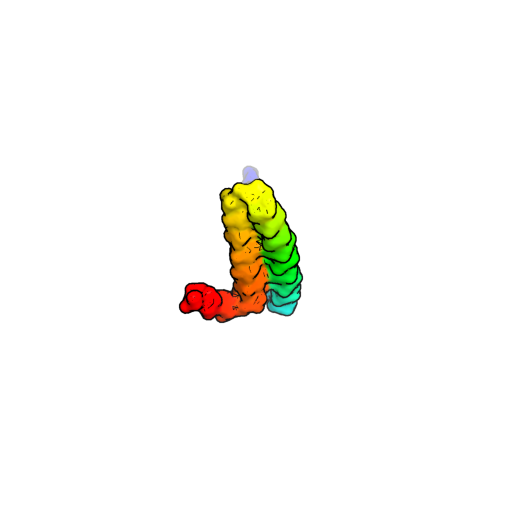ALA A 1 72 ? -7.291 -1.785 6.436 1.00 90.12 72 ALA A O 1
ATOM 570 N N . ALA A 1 73 ? -6.364 -3.545 5.388 1.00 88.50 73 ALA A N 1
ATOM 571 C CA . ALA A 1 73 ? -7.341 -4.525 5.862 1.00 88.50 73 ALA A CA 1
ATOM 572 C C . ALA A 1 73 ? -7.351 -4.635 7.396 1.00 88.50 73 ALA A C 1
ATOM 574 O O . ALA A 1 73 ? -8.418 -4.590 8.010 1.00 88.50 73 ALA A O 1
ATOM 575 N N . ILE A 1 74 ? -6.174 -4.685 8.026 1.00 88.88 74 ILE A N 1
ATOM 576 C CA . ILE A 1 74 ? -6.010 -4.678 9.490 1.00 88.88 74 ILE A CA 1
ATOM 577 C C . ILE A 1 74 ? -6.648 -3.429 10.112 1.00 88.88 74 ILE A C 1
ATOM 579 O O . ILE A 1 74 ? -7.412 -3.523 11.076 1.00 88.88 74 ILE A O 1
ATOM 583 N N . LEU A 1 75 ? -6.380 -2.251 9.543 1.00 88.06 75 LEU A N 1
ATOM 584 C CA . LEU A 1 75 ? -6.916 -0.988 10.050 1.00 88.06 75 LEU A CA 1
ATOM 585 C C . LEU A 1 75 ? -8.441 -0.899 9.922 1.00 88.06 75 LEU A C 1
ATOM 587 O O . LEU A 1 75 ? -9.086 -0.358 10.826 1.00 88.06 75 LEU A O 1
ATOM 591 N N . ARG A 1 76 ? -9.015 -1.447 8.842 1.00 86.44 76 ARG A N 1
ATOM 592 C CA . ARG A 1 76 ? -10.472 -1.549 8.639 1.00 86.44 76 ARG A CA 1
ATOM 593 C C . ARG A 1 76 ? -11.118 -2.525 9.612 1.00 86.44 76 ARG A C 1
ATOM 595 O O . ARG A 1 76 ? -12.154 -2.208 10.190 1.00 86.44 76 ARG A O 1
ATOM 602 N N . ALA A 1 77 ? -10.503 -3.688 9.802 1.00 86.25 77 ALA A N 1
ATOM 603 C CA . ALA A 1 77 ? -11.016 -4.735 10.676 1.00 86.25 77 ALA A CA 1
ATOM 604 C C . ALA A 1 77 ? -11.009 -4.305 12.153 1.00 86.25 77 ALA A C 1
ATOM 606 O O . ALA A 1 77 ? -11.876 -4.708 12.932 1.00 86.25 77 ALA A O 1
ATOM 607 N N . GLY A 1 78 ? -10.048 -3.455 12.534 1.00 81.31 78 GLY A N 1
ATOM 608 C CA . GLY A 1 78 ? -9.883 -2.999 13.907 1.00 81.31 78 GLY A CA 1
ATOM 609 C C . GLY A 1 78 ? -9.481 -4.136 14.861 1.00 81.31 78 GLY A C 1
ATOM 610 O O . GLY A 1 78 ? -9.335 -5.286 14.449 1.00 81.31 78 GLY A O 1
ATOM 611 N N . PRO A 1 79 ? -9.311 -3.850 16.162 1.00 72.56 79 PRO A N 1
ATOM 612 C CA . PRO A 1 79 ? -8.722 -4.795 17.118 1.00 72.56 79 PRO A CA 1
ATOM 613 C C . PRO A 1 79 ? -9.476 -6.130 17.221 1.00 72.56 79 PRO A C 1
ATOM 615 O O . PRO A 1 79 ? -8.858 -7.169 17.415 1.00 72.56 79 PRO A O 1
ATOM 618 N N . THR A 1 80 ? -10.797 -6.124 17.038 1.00 69.06 80 THR A N 1
ATOM 619 C CA . THR A 1 80 ? -11.630 -7.335 17.094 1.00 69.06 80 THR A CA 1
ATOM 620 C C . THR A 1 80 ? -11.570 -8.163 15.805 1.00 69.06 80 THR A C 1
ATOM 622 O O . THR A 1 80 ? -11.759 -9.375 15.847 1.00 69.06 80 THR A O 1
ATOM 625 N N . GLY A 1 81 ? -11.318 -7.534 14.653 1.00 65.44 81 GLY A N 1
ATOM 626 C CA . GLY A 1 81 ? -11.301 -8.204 13.350 1.00 65.44 81 GLY A CA 1
ATOM 627 C C . GLY A 1 81 ? -9.922 -8.715 12.916 1.00 65.44 81 GLY A C 1
ATOM 628 O O . GLY A 1 81 ? -9.845 -9.625 12.093 1.00 65.44 81 GLY A O 1
ATOM 629 N N . VAL A 1 82 ? -8.834 -8.191 13.494 1.00 67.62 82 VAL A N 1
ATOM 630 C CA . VAL A 1 82 ? -7.453 -8.604 13.167 1.00 67.62 82 VAL A CA 1
ATOM 631 C C . VAL A 1 82 ? -7.193 -10.077 13.484 1.00 67.62 82 VAL A C 1
ATOM 633 O O . VAL A 1 82 ? -6.522 -10.748 12.706 1.00 67.62 82 VAL A O 1
ATOM 636 N N . ALA A 1 83 ? -7.772 -10.609 14.564 1.00 62.78 83 ALA A N 1
ATOM 637 C CA . ALA A 1 83 ? -7.620 -12.021 14.922 1.00 62.78 83 ALA A CA 1
ATOM 638 C C . ALA A 1 83 ? -8.145 -12.971 13.827 1.00 62.78 83 ALA A C 1
ATOM 640 O O . ALA A 1 83 ? -7.520 -13.990 13.556 1.00 62.78 83 ALA A O 1
ATOM 641 N N . ARG A 1 84 ? -9.242 -12.615 13.136 1.00 61.56 84 ARG A N 1
ATOM 642 C CA . ARG A 1 84 ? -9.740 -13.385 11.978 1.00 61.56 84 ARG A CA 1
ATOM 643 C C . ARG A 1 84 ? -8.822 -13.267 10.763 1.00 61.56 84 ARG A C 1
ATOM 645 O O . ARG A 1 84 ? -8.611 -14.253 10.072 1.00 61.56 84 ARG A O 1
ATOM 652 N N . LEU A 1 85 ? -8.264 -12.081 10.530 1.00 65.62 85 LEU A N 1
ATOM 653 C CA . LEU A 1 85 ? -7.352 -11.807 9.415 1.00 65.62 85 LEU A CA 1
ATOM 654 C C . LEU A 1 85 ? -5.990 -12.501 9.542 1.00 65.62 85 LEU A C 1
ATOM 656 O O . LEU A 1 85 ? -5.338 -12.701 8.528 1.00 65.62 85 LEU A O 1
ATOM 660 N N . MET A 1 86 ? -5.542 -12.821 10.758 1.00 67.69 86 MET A N 1
ATOM 661 C CA . MET A 1 86 ? -4.284 -13.549 10.994 1.00 67.69 86 MET A CA 1
ATOM 662 C C . MET A 1 86 ? -4.463 -15.071 11.043 1.00 67.69 86 MET A C 1
ATOM 664 O O . MET A 1 86 ? -3.482 -15.798 10.945 1.00 67.69 86 MET A O 1
ATOM 668 N N . ALA A 1 87 ? -5.696 -15.546 11.230 1.00 61.44 87 ALA A N 1
ATOM 669 C CA . ALA A 1 87 ? -6.039 -16.967 11.222 1.00 61.44 87 ALA A CA 1
ATOM 670 C C . ALA A 1 87 ? -6.343 -17.514 9.812 1.00 61.44 87 ALA A C 1
ATOM 672 O O . ALA A 1 87 ? -6.637 -18.700 9.682 1.00 61.44 87 ALA A O 1
ATOM 673 N N . SER A 1 88 ? -6.318 -16.647 8.792 1.00 51.25 88 SER A N 1
ATOM 674 C CA . SER A 1 88 ? -6.541 -16.959 7.371 1.00 51.25 88 SER A CA 1
ATOM 675 C C . SER A 1 88 ? -5.226 -16.862 6.607 1.00 51.25 88 SER A C 1
ATOM 677 O O . SER A 1 88 ? -5.052 -17.648 5.655 1.00 51.25 88 SER A O 1
#

Foldseek 3Di:
DDDDPPPVPPPPPPDPPPDPVVVLLVVLQVLLVVLQVLLVVLCVQLVVCVVVVVPVSNVVSNVSSVVSNLSSVDSNLDPVRVVVSVVD

pLDDT: mean 78.08, std 19.58, range [40.59, 97.25]

Radius of gyration: 23.09 Å; chains: 1; bounding box: 35×41×77 Å

Secondary structure (DSSP, 8-state):
-----------------PPPHHHHHHHHHHHHHHHHHHHHHHHHHHHHHHHHT-HHHHHHHHHHHHHHHHHHHHHHHHHHHHHHHH--